Protein AF-A0A5K1EQG8-F1 (afdb_monomer_lite)

Foldseek 3Di:
DDPDPPPPPPPDPPPPPDDFDWDDDDVWIWTWDWDDVVTDIDIDTDDPPDDDDDDDPDPDVPDPPPDD

Organism: NCBI:txid210225

InterPro domains:
  IPR021109 Aspartic peptidase domain superfamily [G3DSA:2.40.70.10] (4-68)
  IPR021109 Aspartic peptidase domain superfamily [SSF50630] (6-65)
  IPR032861 Xylanase inhibitor, N-terminal [PF14543] (29-62)
  IPR033121 Peptidase family A1 domain [PS51767] (29-68)
  IPR051708 Plant Aspartic Proteinase A1 [PTHR47967] (9-63)

Secondary structure (DSSP, 8-state):
---------------------EEEETTEEEEEEEETTTTEEEEEE--TT-S------S--TTS-----

Structure (mmCIF, N/CA/C/O backbone):
data_AF-A0A5K1EQG8-F1
#
_entry.id   AF-A0A5K1EQG8-F1
#
loop_
_atom_site.group_PDB
_atom_site.id
_atom_site.type_symbol
_atom_site.label_atom_id
_atom_site.label_alt_id
_atom_site.label_comp_id
_atom_site.label_asym_id
_atom_site.label_entity_id
_atom_site.label_seq_id
_atom_site.pdbx_PDB_ins_code
_atom_site.Cartn_x
_atom_site.Cartn_y
_atom_site.Cartn_z
_atom_site.occupancy
_atom_site.B_iso_or_equiv
_atom_site.auth_seq_id
_atom_site.auth_comp_id
_atom_site.auth_asym_id
_atom_site.auth_atom_id
_atom_site.pdbx_PDB_model_num
ATOM 1 N N . MET A 1 1 ? -25.221 16.092 34.628 1.00 42.97 1 MET A N 1
ATOM 2 C CA . MET A 1 1 ? -23.883 15.485 34.806 1.00 42.97 1 MET A CA 1
ATOM 3 C C . MET A 1 1 ? -23.638 14.515 33.659 1.00 42.97 1 MET A C 1
ATOM 5 O O . MET A 1 1 ? -24.143 13.405 33.701 1.00 42.97 1 MET A O 1
ATOM 9 N N . LEU A 1 2 ? -22.933 14.939 32.610 1.00 45.91 2 LEU A N 1
ATOM 10 C CA . LEU A 1 2 ? -22.475 14.055 31.533 1.00 45.91 2 LEU A CA 1
ATOM 11 C C . LEU A 1 2 ? -20.953 13.970 31.646 1.00 45.91 2 LEU A C 1
ATOM 13 O O . LEU A 1 2 ? -20.254 14.960 31.449 1.00 45.91 2 LEU A O 1
ATOM 17 N N . CYS A 1 3 ? -20.450 12.806 32.051 1.00 55.03 3 CYS A N 1
ATOM 18 C CA . CYS A 1 3 ? -19.020 12.537 32.142 1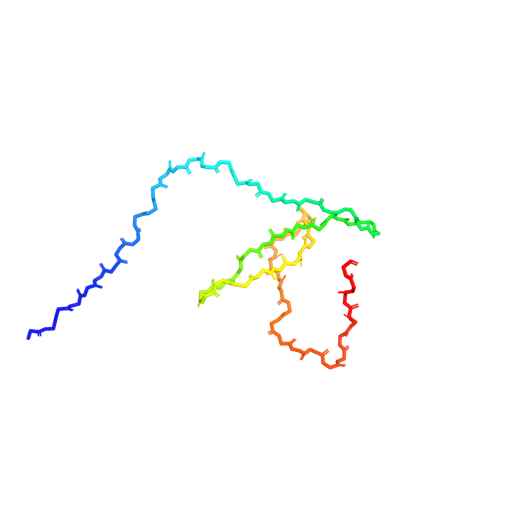.00 55.03 3 CYS A CA 1
ATOM 19 C C . CYS A 1 3 ? -18.501 12.246 30.727 1.00 55.03 3 CYS A C 1
ATOM 21 O O . CYS A 1 3 ? -18.552 11.111 30.261 1.00 55.03 3 CYS A O 1
ATOM 23 N N . SER A 1 4 ? -18.053 13.288 30.024 1.00 58.12 4 SER A N 1
ATOM 24 C CA . SER A 1 4 ? -17.346 13.133 28.753 1.00 58.12 4 SER A CA 1
ATOM 25 C C . SER A 1 4 ? -15.924 12.656 29.052 1.00 58.12 4 SER A C 1
ATOM 27 O O . SER A 1 4 ? -15.105 13.403 29.589 1.00 58.12 4 SER A O 1
ATOM 29 N N . ARG A 1 5 ? -15.637 11.378 28.787 1.00 59.91 5 ARG A N 1
ATOM 30 C CA . ARG A 1 5 ? -14.282 10.828 28.906 1.00 59.91 5 ARG A CA 1
ATOM 31 C C . ARG A 1 5 ? -13.533 11.116 27.611 1.00 59.91 5 ARG A C 1
ATOM 33 O O . ARG A 1 5 ? -13.571 10.322 26.677 1.00 59.91 5 ARG A O 1
ATOM 40 N N . SER A 1 6 ? -12.846 12.251 27.558 1.00 60.78 6 SER A N 1
ATOM 41 C CA . SER A 1 6 ? -11.878 12.538 26.501 1.00 60.78 6 SER A CA 1
ATOM 42 C C . SER A 1 6 ? -10.710 11.553 26.615 1.00 60.78 6 SER A C 1
ATOM 44 O O . SER A 1 6 ? -9.862 11.690 27.497 1.00 60.78 6 SER A O 1
ATOM 46 N N . ILE A 1 7 ? -10.659 10.539 25.746 1.00 62.56 7 ILE A N 1
ATOM 47 C CA . ILE A 1 7 ? -9.475 9.684 25.591 1.00 62.56 7 ILE A CA 1
ATOM 48 C C . ILE A 1 7 ? -8.442 10.501 24.812 1.00 62.56 7 ILE A C 1
ATOM 50 O O . ILE A 1 7 ? -8.383 10.470 23.586 1.00 62.56 7 ILE A O 1
ATOM 54 N N . ALA A 1 8 ? -7.643 11.288 25.529 1.00 62.56 8 ALA A N 1
ATOM 55 C CA . ALA A 1 8 ? -6.429 11.860 24.970 1.00 62.56 8 ALA A CA 1
ATOM 56 C C . ALA A 1 8 ? -5.419 10.720 24.770 1.00 62.56 8 ALA A C 1
ATOM 58 O O . ALA A 1 8 ? -4.827 10.227 25.733 1.00 62.56 8 ALA A O 1
ATOM 59 N N . SER A 1 9 ? -5.248 10.272 23.524 1.00 66.31 9 SER A N 1
ATOM 60 C CA . SER A 1 9 ? -4.166 9.357 23.157 1.00 66.31 9 SER A CA 1
ATOM 61 C C . SER A 1 9 ? -2.833 10.068 23.390 1.00 66.31 9 SER A C 1
ATOM 63 O O . SER A 1 9 ? -2.499 11.030 22.696 1.00 66.31 9 SER A O 1
ATOM 65 N N . ARG A 1 10 ? -2.077 9.632 24.402 1.00 60.47 10 ARG A N 1
ATOM 66 C CA . ARG A 1 10 ? -0.696 10.079 24.592 1.00 60.47 10 ARG A CA 1
ATOM 67 C C . ARG A 1 10 ? 0.156 9.372 23.543 1.00 60.47 10 ARG A C 1
ATOM 69 O O . ARG A 1 10 ? 0.515 8.215 23.731 1.00 60.47 10 ARG A O 1
ATOM 76 N N . PHE A 1 11 ? 0.491 10.061 22.455 1.00 63.47 11 PHE A N 1
ATOM 77 C CA . PHE A 1 11 ? 1.574 9.620 21.580 1.00 63.47 11 PHE A CA 1
ATOM 78 C C . PHE A 1 11 ? 2.889 9.773 22.349 1.00 63.47 11 PHE A C 1
ATOM 80 O O . PHE A 1 11 ? 3.467 10.855 22.431 1.00 63.47 11 PHE A O 1
ATOM 87 N N . THR A 1 12 ? 3.336 8.694 22.987 1.00 62.50 12 THR A N 1
ATOM 88 C CA . THR A 1 12 ? 4.692 8.603 23.524 1.00 62.50 12 THR A CA 1
ATOM 89 C C . THR A 1 12 ? 5.662 8.649 22.351 1.00 62.50 12 THR A C 1
ATOM 91 O O . THR A 1 12 ? 5.533 7.857 21.420 1.00 62.50 12 THR A O 1
ATOM 94 N N . ASN A 1 13 ? 6.623 9.573 22.387 1.00 64.62 13 ASN A N 1
ATOM 95 C CA . ASN A 1 13 ? 7.670 9.735 21.377 1.00 64.62 13 ASN A CA 1
ATOM 96 C C . ASN A 1 13 ? 8.713 8.608 21.518 1.00 64.62 13 ASN A C 1
ATOM 98 O O . ASN A 1 13 ? 9.867 8.821 21.875 1.00 64.62 13 ASN A O 1
ATOM 102 N N . THR A 1 14 ? 8.267 7.366 21.358 1.00 62.59 14 THR A N 1
ATOM 103 C CA . THR A 1 14 ? 9.149 6.215 21.235 1.00 62.59 14 THR A CA 1
ATOM 104 C C . THR A 1 14 ? 9.572 6.161 19.779 1.00 62.59 14 THR A C 1
ATOM 106 O O . THR A 1 14 ? 8.738 5.871 18.921 1.00 62.59 14 THR A O 1
ATOM 109 N N . SER A 1 15 ? 10.847 6.422 19.488 1.00 67.12 15 SER A N 1
ATOM 110 C CA . SER A 1 15 ? 11.457 6.054 18.206 1.00 67.12 15 SER A CA 1
ATOM 111 C C . SER A 1 15 ? 11.539 4.528 18.128 1.00 67.12 15 SER A C 1
ATOM 113 O O . SER A 1 15 ? 12.609 3.936 18.249 1.00 67.12 15 SER A O 1
ATOM 115 N N . SER A 1 16 ? 10.388 3.866 18.031 1.00 73.56 16 SER A N 1
ATOM 116 C CA . SER A 1 16 ? 10.325 2.446 17.747 1.00 73.56 16 SER A CA 1
ATOM 117 C C . SER A 1 16 ? 10.720 2.265 16.291 1.00 73.56 16 SER A C 1
ATOM 119 O O . SER A 1 16 ? 10.145 2.863 15.382 1.00 73.56 16 SER A O 1
ATOM 121 N N . VAL A 1 17 ? 11.747 1.452 16.068 1.00 82.12 17 VAL A N 1
ATOM 122 C CA . VAL A 1 17 ? 12.089 1.011 14.720 1.00 82.12 17 VAL A CA 1
ATOM 123 C C . VAL A 1 17 ? 10.916 0.171 14.223 1.00 82.12 17 VAL A C 1
ATOM 125 O O . VAL A 1 17 ? 10.662 -0.918 14.735 1.00 82.12 17 VAL A O 1
ATOM 128 N N . ILE A 1 18 ? 10.167 0.703 13.259 1.00 84.19 18 ILE A N 1
ATOM 129 C CA . ILE A 1 18 ? 9.092 -0.023 12.585 1.00 84.19 18 ILE A CA 1
ATOM 130 C C . ILE A 1 18 ? 9.723 -0.865 11.480 1.00 84.19 18 ILE A C 1
ATOM 132 O O . ILE A 1 18 ? 10.431 -0.341 10.623 1.00 84.19 18 ILE A O 1
ATOM 136 N N . SER A 1 19 ? 9.461 -2.169 11.504 1.00 89.50 19 SER A N 1
ATOM 137 C CA . SER A 1 19 ? 9.930 -3.115 10.493 1.00 89.50 19 SER A CA 1
ATOM 138 C C . SER A 1 19 ? 8.755 -3.913 9.938 1.00 89.50 19 SER A C 1
ATOM 140 O O . SER A 1 19 ? 7.810 -4.231 10.662 1.00 89.50 19 SER A O 1
ATOM 142 N N . SER A 1 20 ? 8.810 -4.219 8.646 1.00 90.62 20 SER A N 1
ATOM 143 C CA . SER A 1 20 ? 7.824 -5.031 7.937 1.00 90.62 20 SER A CA 1
ATOM 144 C C . SER A 1 20 ? 8.551 -5.936 6.942 1.00 90.62 20 SER A C 1
ATOM 146 O O . SER A 1 20 ? 9.554 -5.505 6.365 1.00 90.62 20 SER A O 1
ATOM 148 N N . PRO A 1 21 ? 8.098 -7.186 6.736 1.00 92.06 21 PRO A N 1
ATOM 149 C CA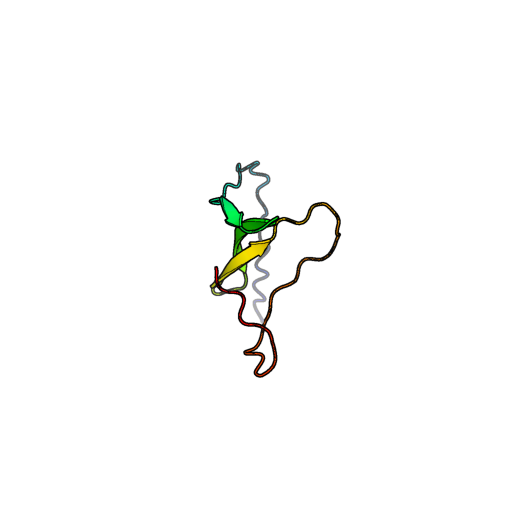 . PRO A 1 21 ? 8.657 -8.040 5.697 1.00 92.06 21 PRO A CA 1
ATOM 150 C C . PRO A 1 21 ? 8.479 -7.398 4.316 1.00 92.06 21 PRO A C 1
ATOM 152 O O . PRO A 1 21 ? 7.416 -6.855 4.007 1.00 92.06 21 PRO A O 1
ATOM 155 N N . VAL A 1 22 ? 9.521 -7.508 3.491 1.00 93.44 22 VAL A N 1
ATOM 156 C CA . VAL A 1 22 ? 9.540 -7.035 2.104 1.00 93.44 22 VAL A CA 1
ATOM 157 C C . VAL A 1 22 ? 9.545 -8.241 1.171 1.00 93.44 22 VAL A C 1
ATOM 159 O O . VAL A 1 22 ? 10.299 -9.190 1.388 1.00 93.44 22 VAL A O 1
ATOM 162 N N . MET A 1 23 ? 8.725 -8.193 0.126 1.00 95.00 23 MET A N 1
ATOM 163 C CA . MET A 1 23 ? 8.700 -9.174 -0.957 1.00 95.00 23 MET A CA 1
ATOM 164 C C . MET A 1 23 ? 8.990 -8.469 -2.284 1.00 95.00 23 MET A C 1
ATOM 166 O O . MET A 1 23 ? 8.455 -7.392 -2.541 1.00 95.00 23 MET A O 1
ATOM 170 N N . ALA A 1 24 ? 9.854 -9.051 -3.113 1.00 94.81 24 ALA A N 1
ATOM 171 C CA . ALA A 1 24 ? 10.122 -8.538 -4.453 1.00 94.81 24 ALA A CA 1
ATOM 172 C C . ALA A 1 24 ? 9.086 -9.088 -5.445 1.00 94.81 24 ALA A C 1
ATOM 174 O O . ALA A 1 24 ? 8.850 -10.295 -5.473 1.00 94.81 24 ALA A O 1
ATOM 175 N N . GLY A 1 25 ? 8.505 -8.203 -6.252 1.00 88.69 25 GLY A N 1
ATOM 176 C CA . GLY A 1 25 ? 7.615 -8.522 -7.366 1.00 88.69 25 GLY A CA 1
ATOM 177 C C . GLY A 1 25 ? 8.192 -8.054 -8.710 1.00 88.69 25 GLY A C 1
ATOM 178 O O . GLY A 1 25 ? 9.340 -7.598 -8.778 1.00 88.69 25 GLY A O 1
ATOM 179 N N . PRO A 1 26 ? 7.422 -8.148 -9.806 1.00 88.88 26 PRO A N 1
ATOM 180 C CA . PRO A 1 26 ? 7.855 -7.720 -11.135 1.00 88.88 26 PRO A CA 1
ATOM 181 C C . PRO A 1 26 ? 8.009 -6.191 -11.228 1.00 88.88 26 PRO A C 1
ATOM 183 O O . PRO A 1 26 ? 7.090 -5.480 -11.616 1.00 88.88 26 PRO A O 1
ATOM 186 N N . GLY A 1 27 ? 9.192 -5.678 -10.881 1.00 92.00 27 GLY A N 1
ATOM 187 C CA . GLY A 1 27 ? 9.497 -4.241 -10.932 1.00 92.00 27 GLY A CA 1
ATOM 188 C C . GLY A 1 27 ? 9.021 -3.439 -9.717 1.00 92.00 27 GLY A C 1
ATOM 189 O O . GLY A 1 27 ? 9.047 -2.213 -9.751 1.00 92.00 27 GLY A O 1
ATOM 190 N N . GLU A 1 28 ? 8.617 -4.110 -8.638 1.00 93.94 28 GLU A N 1
ATOM 191 C CA . GLU A 1 28 ? 8.051 -3.479 -7.444 1.00 93.94 28 GLU A CA 1
ATOM 192 C C . GLU A 1 28 ? 8.452 -4.208 -6.157 1.00 93.94 28 GLU A C 1
ATOM 194 O O . GLU A 1 28 ? 8.806 -5.388 -6.168 1.00 93.94 28 GLU A O 1
ATOM 199 N N . PHE A 1 29 ? 8.390 -3.494 -5.032 1.00 94.38 29 PHE A N 1
ATOM 200 C CA . PHE A 1 29 ? 8.589 -4.058 -3.699 1.00 94.38 29 PHE A CA 1
ATOM 201 C C . PHE A 1 29 ? 7.301 -3.946 -2.896 1.00 94.38 29 PHE A C 1
ATOM 203 O O . PHE A 1 29 ? 6.737 -2.860 -2.757 1.00 94.38 29 PHE A O 1
ATOM 210 N N . LEU A 1 30 ? 6.865 -5.072 -2.346 1.00 94.88 30 LEU A N 1
ATOM 211 C CA . LEU A 1 30 ? 5.654 -5.203 -1.553 1.00 94.88 30 LEU A CA 1
ATOM 212 C C . LEU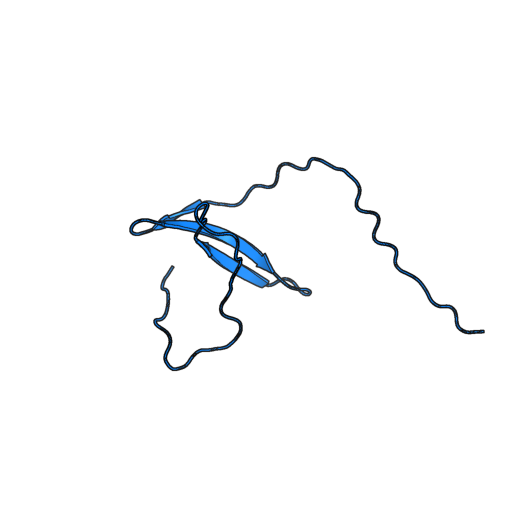 A 1 30 ? 6.009 -5.220 -0.064 1.00 94.88 30 LEU A C 1
ATOM 214 O O . LEU A 1 30 ? 6.918 -5.936 0.357 1.00 94.88 30 LEU A O 1
ATOM 218 N N . VAL A 1 31 ? 5.257 -4.475 0.743 1.00 94.62 31 VAL A N 1
ATOM 219 C CA . VAL A 1 31 ? 5.324 -4.485 2.213 1.00 94.62 31 VAL A CA 1
ATOM 220 C C . VAL A 1 31 ? 3.975 -4.765 2.829 1.00 94.62 31 VAL A C 1
ATOM 222 O O . VAL A 1 31 ? 2.930 -4.480 2.241 1.00 94.62 31 VAL A O 1
ATOM 225 N N . LYS A 1 32 ? 4.001 -5.284 4.056 1.00 93.06 32 LYS A N 1
ATOM 226 C CA . LYS A 1 32 ? 2.793 -5.520 4.842 1.00 93.06 32 LYS A CA 1
ATOM 227 C C . LYS A 1 32 ? 2.445 -4.304 5.694 1.00 93.06 32 LYS A C 1
ATOM 229 O O . LYS A 1 32 ? 3.289 -3.825 6.454 1.00 93.06 32 LYS A O 1
ATOM 234 N N . LEU A 1 33 ? 1.201 -3.842 5.601 1.00 91.94 33 LEU A N 1
ATOM 235 C CA . LEU A 1 33 ? 0.667 -2.711 6.361 1.00 91.94 33 LEU A CA 1
ATOM 236 C C . LEU A 1 33 ? -0.626 -3.107 7.079 1.00 91.94 33 LEU A C 1
ATOM 238 O O . LEU A 1 33 ? -1.475 -3.796 6.517 1.00 91.94 33 LEU A O 1
ATOM 242 N N . SER A 1 34 ? -0.782 -2.651 8.319 1.00 92.19 34 SER A N 1
ATOM 243 C CA . SER A 1 34 ? -2.008 -2.767 9.108 1.00 92.19 34 SER A CA 1
ATOM 244 C C . SER A 1 34 ? -2.851 -1.498 8.963 1.00 92.19 34 SER A C 1
ATOM 246 O O . SER A 1 34 ? -2.391 -0.408 9.300 1.00 92.19 34 SER A O 1
ATOM 248 N N . LEU A 1 35 ? -4.093 -1.626 8.490 1.00 91.50 35 LEU A N 1
ATOM 249 C CA . LEU A 1 35 ? -5.019 -0.499 8.316 1.00 91.50 35 LEU A CA 1
ATOM 250 C C . LEU A 1 35 ? -6.338 -0.742 9.057 1.00 91.50 35 LEU A C 1
ATOM 252 O O . LEU A 1 35 ? -6.851 -1.862 9.075 1.00 91.50 35 LEU A O 1
ATOM 256 N N . GLY A 1 36 ? -6.894 0.328 9.630 1.00 89.00 36 GLY A N 1
ATOM 257 C CA . GLY A 1 36 ? -8.200 0.332 10.293 1.00 89.00 36 GLY A CA 1
ATOM 258 C C . GLY A 1 36 ? -8.191 -0.099 11.763 1.00 89.00 36 GLY A C 1
ATOM 259 O O . GLY A 1 36 ? -7.177 -0.536 12.309 1.00 89.00 36 GLY A O 1
ATOM 260 N N . THR A 1 37 ? -9.364 0.031 12.384 1.00 94.44 37 THR A N 1
ATOM 261 C CA . THR A 1 37 ? -9.670 -0.452 13.735 1.00 94.44 37 THR A CA 1
ATOM 262 C C . THR A 1 37 ? -11.046 -1.132 13.694 1.00 94.44 37 THR A C 1
ATOM 264 O O . THR A 1 37 ? -12.034 -0.425 13.497 1.00 94.44 37 THR A O 1
ATOM 267 N N . PRO A 1 38 ? -11.151 -2.466 13.867 1.00 93.25 38 PRO A N 1
ATOM 268 C CA . PRO A 1 38 ? -10.057 -3.424 14.060 1.00 93.25 38 PRO A CA 1
ATOM 269 C C . PRO A 1 38 ? -9.125 -3.502 12.839 1.00 93.25 38 PRO A C 1
ATOM 271 O O . 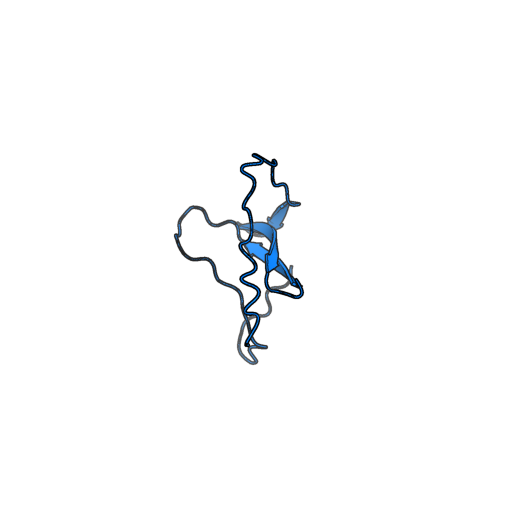PRO A 1 38 ? -9.517 -3.190 11.718 1.00 93.25 38 PRO A O 1
ATOM 274 N N . SER A 1 39 ? -7.868 -3.885 13.069 1.00 92.31 39 SER A N 1
ATOM 275 C CA . SER A 1 39 ? -6.838 -3.859 12.029 1.00 92.31 39 SER A CA 1
ATOM 276 C C . SER A 1 39 ? -6.984 -5.003 11.024 1.00 92.31 39 SER A C 1
ATOM 278 O O . SER A 1 39 ? -7.159 -6.155 11.415 1.00 92.31 39 SER A O 1
ATOM 280 N N . SER A 1 40 ? -6.847 -4.685 9.735 1.00 90.38 40 SER A N 1
ATOM 281 C CA . SER A 1 40 ? -6.698 -5.648 8.635 1.00 90.38 40 SER A CA 1
ATOM 282 C C . SER A 1 40 ? -5.324 -5.498 7.969 1.00 90.38 40 SER A C 1
ATOM 284 O O . SER A 1 40 ? -4.794 -4.389 7.883 1.00 90.38 40 SER A O 1
ATOM 286 N N . LEU A 1 41 ? -4.736 -6.610 7.515 1.00 91.56 41 LEU A N 1
ATOM 287 C CA . LEU A 1 41 ? -3.418 -6.645 6.868 1.00 91.56 41 LEU A CA 1
ATOM 288 C C . LEU A 1 41 ? -3.539 -6.524 5.346 1.00 91.56 41 LEU A C 1
ATOM 290 O O . LEU A 1 41 ? -4.286 -7.274 4.724 1.00 91.56 41 LEU A O 1
ATOM 294 N N . TYR A 1 42 ? -2.730 -5.646 4.759 1.00 91.00 42 TYR A N 1
ATOM 295 C CA . TYR A 1 42 ? -2.674 -5.386 3.322 1.00 91.00 42 TYR A CA 1
ATOM 296 C C . TYR A 1 42 ? -1.239 -5.518 2.811 1.00 91.00 42 TYR A C 1
ATOM 298 O O . TYR A 1 42 ? -0.298 -5.095 3.486 1.00 91.00 42 TYR A O 1
ATOM 306 N N . TRP A 1 43 ? -1.079 -6.073 1.610 1.00 91.69 43 TRP A N 1
ATOM 307 C CA . TRP A 1 43 ? 0.147 -5.928 0.827 1.00 91.69 43 TRP A CA 1
ATOM 308 C C . TRP A 1 43 ? 0.061 -4.644 0.005 1.00 91.69 43 TRP A C 1
ATOM 310 O O . TRP A 1 43 ? -0.951 -4.397 -0.650 1.00 91.69 43 TRP A O 1
ATOM 320 N N . ALA A 1 44 ? 1.104 -3.825 0.056 1.00 92.38 44 ALA A N 1
ATOM 321 C CA . ALA A 1 44 ? 1.168 -2.550 -0.647 1.00 92.38 44 ALA A CA 1
ATOM 322 C C . ALA A 1 44 ? 2.528 -2.369 -1.316 1.00 92.38 44 ALA A C 1
ATOM 324 O O . ALA A 1 44 ? 3.543 -2.805 -0.780 1.00 92.38 44 ALA A O 1
ATOM 325 N N . ILE A 1 45 ? 2.542 -1.693 -2.463 1.00 94.38 45 ILE A N 1
ATOM 326 C CA . ILE A 1 45 ? 3.776 -1.303 -3.149 1.00 94.38 45 ILE A CA 1
ATOM 327 C C . ILE A 1 45 ? 4.420 -0.146 -2.377 1.00 94.38 45 ILE A C 1
ATOM 329 O O . ILE A 1 45 ? 3.736 0.818 -2.025 1.00 94.38 45 ILE A O 1
ATOM 333 N N . ILE A 1 46 ? 5.729 -0.222 -2.128 1.00 93.94 46 ILE A N 1
ATOM 334 C CA . ILE A 1 46 ? 6.498 0.926 -1.637 1.00 93.94 46 ILE A CA 1
ATOM 335 C C . ILE A 1 46 ? 6.847 1.817 -2.827 1.00 93.94 46 ILE A C 1
ATOM 337 O O . ILE A 1 46 ? 7.733 1.492 -3.614 1.00 93.94 46 ILE A O 1
ATOM 341 N N . ASP A 1 47 ? 6.178 2.959 -2.925 1.00 94.19 47 ASP A N 1
ATOM 342 C CA . ASP A 1 47 ? 6.429 3.967 -3.950 1.00 94.19 47 ASP A CA 1
ATOM 343 C C . ASP A 1 47 ? 6.948 5.257 -3.300 1.00 94.19 47 ASP A C 1
ATOM 345 O O . ASP A 1 47 ? 6.211 5.968 -2.617 1.00 94.19 47 ASP A O 1
ATOM 349 N N . THR A 1 48 ? 8.238 5.548 -3.479 1.00 94.44 48 THR A N 1
ATOM 350 C CA . THR A 1 48 ? 8.869 6.792 -3.001 1.00 94.44 48 THR A CA 1
ATOM 351 C C . THR A 1 48 ? 8.685 7.961 -3.972 1.00 94.44 48 THR A C 1
ATOM 353 O O . THR A 1 48 ? 9.062 9.086 -3.643 1.00 94.44 48 THR A O 1
ATOM 356 N N . GLY A 1 49 ? 8.122 7.711 -5.158 1.00 95.69 49 GLY A N 1
ATOM 357 C CA . GLY A 1 49 ? 7.886 8.700 -6.207 1.00 95.69 49 GLY A CA 1
ATOM 358 C C . GLY A 1 49 ? 6.544 9.427 -6.099 1.00 95.69 49 GLY A C 1
ATOM 359 O O . GLY A 1 49 ? 6.280 10.318 -6.906 1.00 95.69 49 GLY A O 1
ATOM 360 N N . SER A 1 50 ? 5.699 9.087 -5.119 1.00 95.00 50 SER A N 1
ATOM 361 C CA . SER A 1 50 ? 4.381 9.700 -4.917 1.00 95.00 50 SER A CA 1
ATOM 362 C C . SER A 1 50 ? 4.146 10.172 -3.475 1.00 95.00 50 SER A C 1
ATOM 364 O O . SER A 1 50 ? 4.907 9.876 -2.555 1.00 95.00 50 SER A O 1
ATOM 366 N N . ASN A 1 51 ? 3.085 10.963 -3.268 1.00 95.62 51 ASN A N 1
ATOM 367 C CA . ASN A 1 51 ? 2.660 11.458 -1.949 1.00 95.62 51 ASN A CA 1
ATOM 368 C C . ASN A 1 51 ? 1.290 10.906 -1.510 1.00 95.62 51 ASN A C 1
ATOM 370 O O . ASN A 1 51 ? 0.695 11.407 -0.553 1.00 95.62 51 ASN A O 1
ATOM 374 N N . LEU A 1 52 ? 0.787 9.880 -2.204 1.00 93.88 52 LEU A N 1
ATOM 375 C CA . LEU A 1 52 ? -0.532 9.301 -1.975 1.00 93.88 52 LEU A CA 1
ATOM 376 C C . LEU A 1 52 ? -0.405 7.869 -1.472 1.00 93.88 52 LEU A C 1
ATOM 378 O O . LEU A 1 52 ? 0.303 7.045 -2.040 1.00 93.88 52 LEU A O 1
ATOM 382 N N . LYS A 1 53 ? -1.161 7.560 -0.420 1.00 92.81 53 LYS A N 1
ATOM 383 C CA . LYS A 1 53 ? -1.341 6.195 0.078 1.00 92.81 53 LYS A CA 1
ATOM 384 C C . LYS A 1 53 ? -2.731 5.746 -0.334 1.00 92.81 53 LYS A C 1
ATOM 386 O O . LYS A 1 53 ? -3.705 6.421 -0.004 1.00 92.81 53 LYS A O 1
ATOM 391 N N . TRP A 1 54 ? -2.827 4.627 -1.037 1.00 90.19 54 TRP A N 1
ATOM 392 C CA . TRP A 1 54 ? -4.098 4.120 -1.536 1.00 90.19 54 TRP A CA 1
ATOM 393 C C . TRP A 1 54 ? -4.206 2.615 -1.292 1.00 90.19 54 TRP A C 1
ATOM 395 O O . TRP A 1 54 ? -3.219 1.885 -1.354 1.00 90.19 54 TRP A O 1
ATOM 405 N N . ALA A 1 55 ? -5.418 2.167 -0.979 1.00 87.38 55 ALA A N 1
ATOM 406 C CA . ALA A 1 55 ? -5.766 0.763 -0.839 1.00 87.38 55 ALA A CA 1
ATOM 407 C C . ALA A 1 55 ? -7.159 0.552 -1.433 1.00 87.38 55 ALA A C 1
ATOM 409 O O . ALA A 1 55 ? -8.035 1.411 -1.305 1.00 87.38 55 ALA A O 1
ATOM 410 N N . THR A 1 56 ? -7.369 -0.587 -2.083 1.00 83.00 56 THR A N 1
ATOM 411 C CA . THR A 1 56 ? -8.679 -0.946 -2.627 1.00 83.00 56 THR A CA 1
ATOM 412 C C . THR A 1 56 ? -9.615 -1.313 -1.472 1.00 83.00 56 THR A C 1
ATOM 414 O O . THR A 1 56 ? -9.386 -2.299 -0.780 1.00 83.00 56 THR A O 1
ATOM 417 N N . CYS A 1 57 ? -10.641 -0.492 -1.232 1.00 74.75 57 CYS A N 1
ATOM 418 C CA . CYS A 1 57 ? -11.542 -0.616 -0.076 1.00 74.75 57 CYS A CA 1
ATOM 419 C C . CYS A 1 57 ? -12.718 -1.586 -0.314 1.00 74.75 57 CYS A C 1
ATOM 421 O O . CYS A 1 57 ? -13.205 -2.213 0.622 1.00 74.75 57 CYS A O 1
ATOM 423 N N . CYS A 1 58 ? -13.156 -1.739 -1.567 1.00 71.50 58 CYS A N 1
ATOM 424 C CA . CYS A 1 58 ? -14.302 -2.570 -1.941 1.00 71.50 58 CYS A CA 1
ATOM 425 C C . CYS A 1 58 ? -13.891 -3.640 -2.953 1.00 71.50 58 CYS A C 1
ATOM 427 O O . CYS A 1 58 ? -12.984 -3.413 -3.756 1.00 71.50 58 CYS A O 1
ATOM 429 N N . HIS A 1 59 ? -14.593 -4.779 -2.949 1.00 61.12 59 HIS A N 1
ATOM 430 C CA . HIS A 1 59 ? -14.518 -5.721 -4.062 1.00 61.12 59 HIS A CA 1
ATOM 431 C C . HIS A 1 59 ? -14.849 -4.953 -5.341 1.00 61.12 59 HIS A C 1
ATOM 433 O O . HIS A 1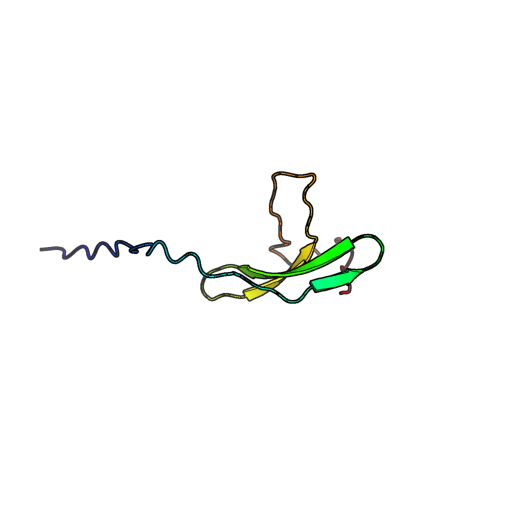 59 ? -15.901 -4.326 -5.447 1.00 61.12 59 HIS A O 1
ATOM 439 N N . CYS A 1 60 ? -13.889 -4.906 -6.250 1.00 69.31 60 CYS A N 1
ATOM 440 C CA . CYS A 1 60 ? -14.046 -4.217 -7.509 1.00 69.31 60 CYS A CA 1
ATOM 441 C C . CYS A 1 60 ? -14.228 -5.290 -8.572 1.00 69.31 60 CYS A C 1
ATOM 443 O O . CYS A 1 60 ? -13.252 -5.925 -8.969 1.00 69.31 60 CYS A O 1
ATOM 445 N N . ASP A 1 61 ? -15.473 -5.477 -9.011 1.00 70.25 61 ASP A N 1
ATOM 446 C CA . ASP A 1 61 ? -15.864 -6.535 -9.955 1.00 70.25 61 ASP A CA 1
ATOM 447 C C . ASP A 1 61 ? -15.085 -6.470 -11.281 1.00 70.25 61 ASP A C 1
ATOM 449 O O . ASP A 1 61 ? -14.891 -7.480 -11.946 1.00 70.25 61 ASP A O 1
ATOM 453 N N . ASN A 1 62 ? -14.599 -5.277 -11.646 1.00 70.56 62 ASN A N 1
ATOM 454 C CA . ASN A 1 62 ? -13.880 -5.012 -12.894 1.00 70.56 62 ASN A CA 1
ATOM 455 C C . ASN A 1 62 ? -12.421 -4.574 -12.686 1.00 70.56 62 ASN A C 1
ATOM 457 O O . ASN A 1 62 ? -11.805 -4.034 -13.607 1.00 70.56 62 ASN A O 1
ATOM 461 N N . CYS A 1 63 ? -11.855 -4.752 -11.490 1.00 69.62 63 CYS A N 1
ATOM 462 C CA . CYS A 1 63 ? -10.446 -4.439 -11.268 1.00 69.62 63 CYS A CA 1
ATOM 463 C C . CYS A 1 63 ? -9.575 -5.671 -11.536 1.00 69.62 63 CYS A C 1
ATOM 465 O O . CYS A 1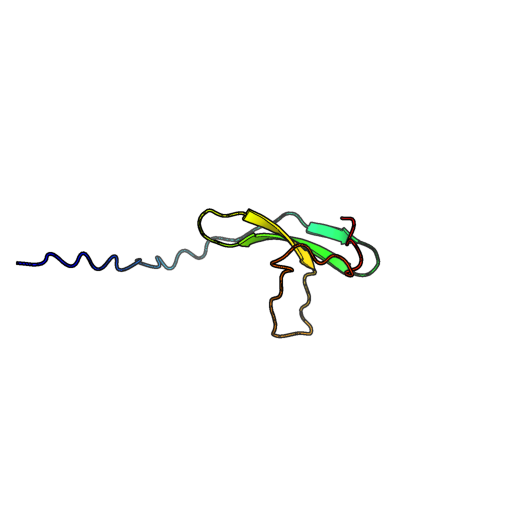 63 ? -9.955 -6.780 -11.155 1.00 69.62 63 CYS A O 1
ATOM 467 N N . PRO A 1 64 ? -8.373 -5.497 -12.114 1.00 66.81 64 PRO A N 1
ATOM 468 C CA . PRO A 1 64 ? -7.399 -6.575 -12.191 1.00 66.81 64 PRO A CA 1
ATOM 469 C C . PRO A 1 64 ? -7.114 -7.098 -10.783 1.00 66.81 64 PRO A C 1
ATOM 471 O O . PRO A 1 64 ? -6.738 -6.329 -9.892 1.00 66.81 64 PRO A O 1
ATOM 474 N N . VAL A 1 65 ? -7.291 -8.403 -10.578 1.00 67.50 65 VAL A N 1
ATOM 475 C CA . VAL A 1 65 ? -6.871 -9.052 -9.337 1.00 67.50 65 VAL A CA 1
ATOM 476 C C . VAL A 1 65 ? -5.356 -8.928 -9.271 1.00 67.50 65 VAL A C 1
ATOM 478 O O . VAL A 1 65 ? -4.644 -9.507 -10.090 1.00 67.50 65 VAL A O 1
ATOM 481 N N . LYS A 1 66 ? -4.852 -8.151 -8.311 1.00 57.25 66 LYS A N 1
ATOM 482 C CA . LYS A 1 66 ? -3.427 -8.171 -7.998 1.00 57.25 66 LYS A CA 1
ATOM 483 C C . LYS A 1 66 ? -3.152 -9.454 -7.222 1.00 57.25 66 LYS A C 1
ATOM 485 O O . LYS A 1 66 ? -3.450 -9.538 -6.032 1.00 57.25 66 LYS A O 1
ATOM 490 N N . THR A 1 67 ? -2.667 -10.475 -7.923 1.00 51.97 67 THR A N 1
ATOM 491 C CA . THR A 1 67 ? -2.037 -11.639 -7.293 1.00 51.97 67 THR A CA 1
ATOM 492 C C . THR A 1 67 ? -0.804 -11.157 -6.522 1.00 51.97 67 THR A C 1
ATOM 494 O O . THR A 1 67 ? -0.078 -10.323 -7.067 1.00 51.97 67 THR A O 1
ATOM 497 N N . PRO A 1 68 ? -0.594 -11.609 -5.273 1.00 53.91 68 PRO A N 1
ATOM 498 C CA . PRO A 1 68 ? 0.641 -11.330 -4.547 1.00 53.91 68 PRO A CA 1
ATOM 499 C C . PRO A 1 68 ? 1.863 -11.949 -5.230 1.00 53.91 68 PRO A C 1
ATOM 501 O O . PRO A 1 68 ? 1.699 -12.979 -5.927 1.00 53.91 68 PRO A O 1
#

Sequence (68 aa):
MLCSRSIASRFTNTSSVISSPVMAGPGEFLVKLSLGTPSSLYWAIIDTGSNLKWATCCHCDNCPVKTP

Radius of gyration: 17.49 Å; chains: 1; bounding box: 36×27×48 Å

pLDDT: mean 79.81, std 15.4, range [42.97, 95.69]